Protein AF-A0A831UQR6-F1 (afdb_monomer_lite)

Foldseek 3Di:
DPPDDPDQQWDWDDAPNDIDTHGPQWDWPDDDNFWTWTDHPPHGDKIKGKDADPDDDDPVVVVVVVVVVDDPQKDKAWDDDDPVVCVVLVQWDKTKMWIDHDPDIKIWIFTAHPVRRMTMIMMD

pLDDT: mean 90.11, std 11.38, range [39.62, 97.44]

Structure (mmCIF, N/CA/C/O backbone):
data_AF-A0A831UQR6-F1
#
_entry.id   AF-A0A831UQR6-F1
#
loop_
_atom_site.group_PDB
_atom_site.id
_atom_site.type_symbol
_atom_site.label_atom_id
_atom_site.label_alt_id
_atom_site.label_comp_id
_atom_site.label_asym_id
_atom_site.label_entity_id
_atom_site.label_seq_id
_atom_site.pdbx_PDB_ins_code
_atom_site.Cartn_x
_atom_site.Cartn_y
_atom_site.Cartn_z
_atom_site.occupancy
_atom_site.B_iso_or_equiv
_atom_site.auth_seq_id
_atom_site.auth_comp_id
_atom_site.auth_asym_id
_atom_site.auth_atom_id
_atom_site.pdbx_PDB_model_num
ATOM 1 N N . MET A 1 1 ? 1.296 -8.985 -42.840 1.00 39.62 1 MET A N 1
ATOM 2 C CA . MET A 1 1 ? 0.695 -9.550 -41.614 1.00 39.62 1 MET A CA 1
ATOM 3 C C . MET A 1 1 ? 1.693 -9.335 -40.490 1.00 39.62 1 MET A C 1
ATOM 5 O O . MET A 1 1 ? 2.709 -10.014 -40.473 1.00 39.62 1 MET A O 1
ATOM 9 N N . ILE A 1 2 ? 1.489 -8.319 -39.650 1.00 45.31 2 ILE A N 1
ATOM 10 C CA . ILE A 1 2 ? 2.354 -8.072 -38.489 1.00 45.31 2 ILE A CA 1
ATOM 11 C C . ILE A 1 2 ? 1.877 -9.042 -37.410 1.00 45.31 2 ILE A C 1
ATOM 13 O O . ILE A 1 2 ? 0.731 -8.954 -36.973 1.00 45.31 2 ILE A O 1
ATOM 17 N N . GLN A 1 3 ? 2.713 -10.022 -37.071 1.00 43.69 3 GLN A N 1
ATOM 18 C CA . GLN A 1 3 ? 2.476 -10.914 -35.942 1.00 43.69 3 GLN A CA 1
ATOM 19 C C . GLN A 1 3 ? 2.369 -10.047 -34.685 1.00 43.69 3 GLN A C 1
ATOM 21 O O . GLN A 1 3 ? 3.316 -9.344 -34.338 1.00 43.69 3 GLN A O 1
ATOM 26 N N . GLY A 1 4 ? 1.199 -10.047 -34.045 1.00 45.72 4 GLY A N 1
ATOM 27 C CA . GLY A 1 4 ? 1.048 -9.447 -32.726 1.00 45.72 4 GLY A CA 1
ATOM 28 C C . GLY A 1 4 ? 1.991 -10.162 -31.767 1.00 45.72 4 GLY A C 1
ATOM 29 O O . GLY A 1 4 ? 1.928 -11.387 -31.654 1.00 45.72 4 GLY A O 1
ATOM 30 N N . SER A 1 5 ? 2.891 -9.415 -31.126 1.00 52.75 5 SER A N 1
ATOM 31 C CA . SER A 1 5 ? 3.729 -9.943 -30.050 1.00 52.75 5 SER A CA 1
ATOM 32 C C . SER A 1 5 ? 2.844 -10.678 -29.038 1.00 52.75 5 SER A C 1
ATOM 34 O O . SER A 1 5 ? 1.806 -10.127 -28.655 1.00 52.75 5 SER A O 1
ATOM 36 N N . PRO A 1 6 ? 3.203 -11.899 -28.597 1.00 56.03 6 PRO A N 1
ATOM 37 C CA . PRO A 1 6 ? 2.466 -12.556 -27.528 1.00 56.03 6 PRO A CA 1
ATOM 38 C C . PRO A 1 6 ? 2.467 -11.629 -26.312 1.00 56.03 6 PRO A C 1
ATOM 40 O O . PRO A 1 6 ? 3.498 -11.034 -25.986 1.00 56.03 6 PRO A O 1
ATOM 43 N N . ALA A 1 7 ? 1.302 -11.465 -25.679 1.00 57.94 7 ALA A N 1
ATOM 44 C CA . ALA A 1 7 ? 1.197 -10.700 -24.443 1.00 57.94 7 ALA A CA 1
ATOM 45 C C . ALA A 1 7 ? 2.289 -11.193 -23.474 1.00 57.94 7 ALA A C 1
ATOM 47 O O . ALA A 1 7 ? 2.461 -12.410 -23.346 1.00 57.94 7 ALA A O 1
ATOM 48 N N . PRO A 1 8 ? 3.068 -10.290 -22.851 1.00 58.81 8 PRO A N 1
ATOM 49 C CA . PRO A 1 8 ? 4.183 -10.693 -22.008 1.00 58.81 8 PRO A CA 1
ATOM 50 C C . PRO A 1 8 ? 3.677 -11.648 -20.923 1.00 58.81 8 PRO A C 1
ATOM 52 O O . PRO A 1 8 ? 2.655 -11.382 -20.286 1.00 58.81 8 PRO A O 1
ATOM 55 N N . TYR A 1 9 ? 4.372 -12.775 -20.755 1.00 68.69 9 TYR A N 1
ATOM 56 C CA . TYR A 1 9 ? 4.072 -13.779 -19.737 1.00 68.69 9 TYR A CA 1
ATOM 57 C C . TYR A 1 9 ? 3.979 -13.090 -18.370 1.00 68.69 9 TYR A C 1
ATOM 59 O O . TYR A 1 9 ? 4.955 -12.495 -17.921 1.00 68.69 9 TYR A O 1
ATOM 67 N N . ARG A 1 10 ? 2.800 -13.096 -17.740 1.00 79.50 10 ARG A N 1
ATOM 68 C CA . ARG A 1 10 ? 2.622 -12.536 -16.394 1.00 79.50 10 ARG A CA 1
ATOM 69 C C . ARG A 1 10 ? 3.254 -13.478 -15.376 1.00 79.50 10 ARG A C 1
ATOM 71 O O . ARG A 1 10 ? 3.176 -14.694 -15.539 1.00 79.50 10 ARG A O 1
ATOM 78 N N . GLN A 1 11 ? 3.881 -12.920 -14.346 1.00 88.56 11 GLN A N 1
ATOM 79 C CA . GLN A 1 11 ? 4.371 -13.708 -13.219 1.00 88.56 11 GLN A CA 1
ATOM 80 C C . GLN A 1 11 ? 3.308 -13.746 -12.118 1.00 88.56 11 GLN A C 1
ATOM 82 O O . GLN A 1 11 ? 2.776 -12.707 -11.729 1.00 88.56 11 GLN A O 1
ATOM 87 N N . ASP A 1 12 ? 3.021 -14.939 -11.611 1.00 92.31 12 ASP A N 1
ATOM 88 C CA . ASP A 1 12 ? 2.044 -15.148 -10.546 1.00 92.31 12 ASP A CA 1
ATOM 89 C C . ASP A 1 12 ? 2.759 -15.324 -9.209 1.00 92.31 12 ASP A C 1
ATOM 91 O O . ASP A 1 12 ? 3.670 -16.146 -9.079 1.00 92.31 12 ASP A O 1
ATOM 95 N N . ILE A 1 13 ? 2.338 -14.566 -8.197 1.00 91.12 13 ILE A N 1
ATOM 96 C CA . ILE A 1 13 ? 2.941 -14.602 -6.865 1.00 91.12 13 ILE A CA 1
ATOM 97 C C . ILE A 1 13 ? 1.864 -14.734 -5.802 1.00 91.12 13 ILE A C 1
ATOM 99 O O . ILE A 1 13 ? 0.981 -13.889 -5.672 1.00 91.12 13 ILE A O 1
ATOM 103 N N . GLY A 1 14 ? 1.986 -15.791 -4.999 1.00 91.56 14 GLY A N 1
ATOM 104 C CA . GLY A 1 14 ? 1.245 -15.967 -3.757 1.00 91.56 14 GLY A CA 1
ATOM 105 C C . GLY A 1 14 ? 2.100 -15.563 -2.559 1.00 91.56 14 GLY A C 1
ATOM 106 O O . GLY A 1 14 ? 3.155 -16.149 -2.328 1.00 91.56 14 GLY A O 1
ATOM 107 N N . TRP A 1 15 ? 1.650 -14.591 -1.768 1.00 91.25 15 TRP A N 1
ATOM 108 C CA . TRP A 1 15 ? 2.363 -14.141 -0.571 1.00 91.25 15 TRP A CA 1
ATOM 109 C C . TRP A 1 15 ? 1.384 -13.705 0.523 1.00 91.25 15 TRP A C 1
ATOM 111 O O . TRP A 1 15 ? 0.579 -12.799 0.332 1.00 91.25 15 TRP A O 1
ATOM 121 N N . ASN A 1 16 ? 1.430 -14.354 1.692 1.00 83.69 16 ASN A N 1
ATOM 122 C CA . ASN A 1 16 ? 0.629 -13.999 2.877 1.00 83.69 16 ASN A CA 1
ATOM 123 C C . ASN A 1 16 ? -0.886 -13.826 2.633 1.00 83.69 16 ASN A C 1
ATOM 125 O O . ASN A 1 16 ? -1.541 -12.953 3.217 1.00 83.69 16 ASN A O 1
ATOM 129 N N . GLY A 1 17 ? -1.462 -14.684 1.789 1.00 80.94 17 GLY A N 1
ATOM 130 C CA . GLY A 1 17 ? -2.883 -14.638 1.430 1.00 80.94 17 GLY A CA 1
ATOM 131 C C . GLY A 1 17 ? -3.232 -13.567 0.393 1.00 80.94 17 GLY A C 1
ATOM 132 O O . GLY A 1 17 ? -4.411 -13.303 0.187 1.00 80.94 17 GLY A O 1
ATOM 133 N N . LEU A 1 18 ? -2.231 -12.948 -0.236 1.00 85.81 18 LEU A N 1
ATOM 134 C CA . LEU A 1 18 ? -2.375 -12.177 -1.466 1.00 85.81 18 LEU A CA 1
ATOM 135 C C . LEU A 1 18 ? -1.947 -13.043 -2.646 1.00 85.81 18 LEU A C 1
ATOM 137 O O . LEU A 1 18 ? -0.978 -13.796 -2.542 1.00 85.81 18 LEU A O 1
ATOM 141 N N . PHE A 1 19 ? -2.662 -12.907 -3.756 1.00 90.94 19 PHE A N 1
ATOM 142 C CA . PHE A 1 19 ? -2.275 -13.457 -5.046 1.00 90.94 19 PHE A CA 1
ATOM 143 C C . PHE A 1 19 ? -2.202 -12.305 -6.045 1.00 90.94 19 PHE A C 1
ATOM 145 O O . PHE A 1 19 ? -3.172 -11.562 -6.190 1.00 90.94 19 PHE A O 1
ATOM 152 N N . LEU A 1 20 ? -1.048 -12.130 -6.681 1.00 89.81 20 LEU A N 1
ATOM 153 C CA . LEU A 1 20 ? -0.756 -11.015 -7.575 1.00 89.81 20 LEU A CA 1
ATOM 154 C C . LEU A 1 20 ? -0.270 -11.547 -8.921 1.00 89.81 20 LEU A C 1
ATOM 156 O O . LEU A 1 20 ? 0.561 -12.451 -8.957 1.00 89.81 20 LEU A O 1
ATOM 160 N N . GLN A 1 21 ? -0.755 -10.944 -10.005 1.00 92.00 21 GLN A N 1
ATOM 161 C CA . GLN A 1 21 ? -0.215 -11.141 -11.349 1.00 92.00 21 GLN A CA 1
ATOM 162 C C . GLN A 1 21 ? 0.592 -9.900 -11.719 1.00 92.00 21 GLN A C 1
ATOM 164 O O . GLN A 1 21 ? 0.018 -8.822 -11.884 1.00 92.00 21 GLN A O 1
ATOM 169 N N . LEU A 1 22 ? 1.908 -10.033 -11.830 1.00 92.62 22 LEU A N 1
ATOM 170 C CA . LEU A 1 22 ? 2.816 -8.908 -12.042 1.00 92.62 22 LEU A CA 1
ATOM 171 C C . LEU A 1 22 ? 3.428 -8.955 -13.453 1.00 92.62 22 LEU A C 1
ATOM 173 O O . LEU A 1 22 ? 3.508 -10.026 -14.068 1.00 92.62 22 LEU A O 1
ATOM 177 N N . PRO A 1 23 ? 3.885 -7.812 -13.991 1.00 93.12 23 PRO A N 1
ATOM 178 C CA . PRO A 1 23 ? 4.709 -7.793 -15.195 1.00 93.12 23 PRO A CA 1
ATOM 179 C C . PRO A 1 23 ? 5.980 -8.638 -15.014 1.00 93.12 23 PRO A C 1
ATOM 181 O O . PRO A 1 23 ? 6.571 -8.598 -13.937 1.00 93.12 23 PRO A O 1
ATOM 184 N N . PRO A 1 24 ? 6.459 -9.361 -16.042 1.00 89.75 24 PRO A N 1
ATOM 185 C CA . PRO A 1 24 ? 7.664 -10.191 -15.929 1.00 89.75 24 PRO A CA 1
ATOM 186 C C . PRO A 1 24 ? 8.953 -9.382 -15.746 1.00 89.75 24 PRO A C 1
ATOM 188 O O . PRO A 1 24 ? 9.965 -9.930 -15.324 1.00 89.75 24 PRO A O 1
ATOM 191 N N . SER A 1 25 ? 8.935 -8.090 -16.085 1.00 92.31 25 SER A N 1
ATOM 192 C CA . SER A 1 25 ? 10.061 -7.178 -15.871 1.00 92.31 25 SER A CA 1
ATOM 193 C C . SER A 1 25 ? 10.259 -6.809 -14.401 1.00 92.31 25 SER A C 1
ATOM 195 O O . SER A 1 25 ? 11.329 -6.320 -14.047 1.00 92.31 25 SER A O 1
ATOM 197 N N . TRP A 1 26 ? 9.250 -7.018 -13.550 1.00 94.69 26 TRP A N 1
ATOM 198 C CA . TRP A 1 26 ? 9.340 -6.702 -12.129 1.00 94.69 26 TRP A CA 1
ATOM 199 C C . TRP A 1 26 ? 10.111 -7.804 -11.412 1.00 94.69 26 TRP A C 1
ATOM 201 O O . TRP A 1 26 ? 9.814 -8.985 -11.569 1.00 94.69 26 TRP A O 1
ATOM 211 N N . GLN A 1 27 ? 11.094 -7.438 -10.606 1.00 94.31 27 GLN A N 1
ATOM 212 C CA . GLN A 1 27 ? 11.945 -8.384 -9.896 1.00 94.31 27 GLN A CA 1
ATOM 213 C C . GLN A 1 27 ? 11.756 -8.213 -8.392 1.00 94.31 27 GLN A C 1
ATOM 215 O O . GLN A 1 27 ? 11.700 -7.077 -7.918 1.00 94.31 27 GLN A O 1
ATOM 220 N N . PRO A 1 28 ? 11.644 -9.307 -7.619 1.00 94.31 28 PRO A N 1
ATOM 221 C CA . PRO A 1 28 ? 11.560 -9.204 -6.172 1.00 94.31 28 PRO A CA 1
ATOM 222 C C . PRO A 1 28 ? 12.892 -8.686 -5.626 1.00 94.31 28 PRO A C 1
ATOM 224 O O . PRO A 1 28 ? 13.925 -9.335 -5.781 1.00 94.31 28 PRO A O 1
ATOM 227 N N . ALA A 1 29 ? 12.855 -7.543 -4.951 1.00 96.19 29 ALA A N 1
ATOM 228 C CA . ALA A 1 29 ? 14.013 -6.966 -4.275 1.00 96.19 29 ALA A CA 1
ATOM 229 C C . ALA A 1 29 ? 13.984 -7.247 -2.761 1.00 96.19 29 ALA A C 1
ATOM 231 O O . ALA A 1 29 ? 15.035 -7.425 -2.148 1.00 96.19 29 ALA A O 1
ATOM 232 N N . VAL A 1 30 ? 12.793 -7.362 -2.149 1.00 96.12 30 VAL A N 1
ATOM 233 C CA . VAL A 1 30 ? 12.636 -7.780 -0.742 1.00 96.12 30 VAL A CA 1
ATOM 234 C C . VAL A 1 30 ? 11.462 -8.741 -0.582 1.00 96.12 30 VAL A C 1
ATOM 236 O O . VAL A 1 30 ? 10.359 -8.475 -1.055 1.00 96.12 30 VAL A O 1
ATOM 239 N N . ILE A 1 31 ? 11.685 -9.838 0.149 1.00 94.44 31 ILE A N 1
ATOM 240 C CA . ILE A 1 31 ? 10.639 -10.775 0.577 1.00 94.44 31 ILE A CA 1
ATOM 241 C C . ILE A 1 31 ? 10.839 -11.090 2.062 1.00 94.44 31 ILE A C 1
ATOM 243 O O . ILE A 1 31 ? 11.616 -11.965 2.438 1.00 94.44 31 ILE A O 1
ATOM 247 N N . TYR A 1 32 ? 10.112 -10.383 2.916 1.00 95.56 32 TYR A N 1
ATOM 248 C CA . TYR A 1 32 ? 10.075 -10.587 4.363 1.00 95.56 32 TYR A CA 1
ATOM 249 C C . TYR A 1 32 ? 8.680 -11.016 4.826 1.00 95.56 32 TYR A C 1
ATOM 251 O O . TYR A 1 32 ? 7.723 -10.939 4.058 1.00 95.56 32 TYR A O 1
ATOM 259 N N . PRO A 1 33 ? 8.513 -11.464 6.086 1.00 93.25 33 PRO A N 1
ATOM 260 C CA . PRO A 1 33 ? 7.214 -11.923 6.573 1.00 93.25 33 PRO A CA 1
ATOM 261 C C . PRO A 1 33 ? 6.100 -10.876 6.486 1.00 93.25 33 PRO A C 1
ATOM 263 O O . PRO A 1 33 ? 4.953 -11.253 6.298 1.00 93.25 33 PRO A O 1
ATOM 266 N N . ALA A 1 34 ? 6.419 -9.585 6.604 1.00 94.31 34 ALA A N 1
ATOM 267 C CA . ALA A 1 34 ? 5.447 -8.487 6.628 1.00 94.31 34 ALA A CA 1
ATOM 268 C C . ALA A 1 34 ? 5.675 -7.423 5.542 1.00 94.31 34 ALA A C 1
ATOM 270 O O . ALA A 1 34 ? 4.965 -6.419 5.508 1.00 94.31 34 ALA A O 1
ATOM 271 N N . TYR A 1 35 ? 6.661 -7.635 4.670 1.00 96.50 35 TYR A N 1
ATOM 272 C CA . TYR A 1 35 ? 7.077 -6.676 3.655 1.00 96.50 35 TYR A CA 1
ATOM 273 C C . TYR A 1 35 ? 7.506 -7.401 2.380 1.00 96.50 35 TYR A C 1
ATOM 275 O O . TYR A 1 35 ? 8.360 -8.283 2.424 1.00 96.50 35 TYR A O 1
ATOM 283 N N . LEU A 1 36 ? 6.894 -7.032 1.265 1.00 96.50 36 LEU A N 1
ATOM 284 C CA . LEU A 1 36 ? 7.180 -7.523 -0.070 1.00 96.50 36 LEU A CA 1
ATOM 285 C C . LEU A 1 36 ? 7.434 -6.312 -0.963 1.00 96.50 36 LEU A C 1
ATOM 287 O O . LEU A 1 36 ? 6.662 -5.355 -0.929 1.00 96.50 36 LEU A O 1
ATOM 291 N N . TYR A 1 37 ? 8.502 -6.349 -1.746 1.00 96.88 37 TYR A N 1
ATOM 292 C CA . TYR A 1 37 ? 8.899 -5.222 -2.577 1.00 96.88 37 TYR A CA 1
ATOM 293 C C . TYR A 1 37 ? 9.506 -5.698 -3.889 1.00 96.88 37 TYR A C 1
ATOM 295 O O . TYR A 1 37 ? 10.356 -6.596 -3.904 1.00 96.88 37 TYR A O 1
ATOM 303 N N . PHE A 1 38 ? 9.050 -5.084 -4.974 1.00 97.06 38 PHE A N 1
ATOM 304 C CA . PHE A 1 38 ? 9.513 -5.323 -6.329 1.00 97.06 38 PHE A CA 1
ATOM 305 C C . PHE A 1 38 ? 10.064 -4.048 -6.930 1.00 97.06 38 PHE A C 1
ATOM 307 O O . PHE A 1 38 ? 9.556 -2.950 -6.692 1.00 97.06 38 PHE A O 1
ATOM 314 N N . GLU A 1 39 ? 11.047 -4.243 -7.793 1.00 96.69 39 GLU A N 1
ATOM 315 C CA . GLU A 1 39 ? 11.640 -3.192 -8.595 1.00 96.69 39 GLU A CA 1
ATOM 316 C C . GLU A 1 39 ? 11.528 -3.511 -10.076 1.00 96.69 39 GLU A C 1
ATOM 318 O O . GLU A 1 39 ? 11.467 -4.669 -10.489 1.00 96.69 39 GLU A O 1
ATOM 323 N N . GLN A 1 40 ? 11.557 -2.461 -10.881 1.00 95.00 40 GLN A N 1
ATOM 324 C CA . GLN A 1 40 ? 11.787 -2.536 -12.310 1.00 95.00 40 GLN A CA 1
ATOM 325 C C . GLN A 1 40 ? 12.922 -1.569 -12.637 1.00 95.00 40 GLN A C 1
ATOM 327 O O . GLN A 1 40 ? 12.845 -0.393 -12.291 1.00 95.00 40 GLN A O 1
ATOM 332 N N . ASP A 1 41 ? 13.986 -2.065 -13.270 1.00 93.81 41 ASP A N 1
ATOM 333 C CA . ASP A 1 41 ? 15.142 -1.253 -13.678 1.00 93.81 41 ASP A CA 1
ATOM 334 C C . ASP A 1 41 ? 15.753 -0.424 -12.521 1.00 93.81 41 ASP A C 1
ATOM 336 O O . ASP A 1 41 ? 16.181 0.717 -12.694 1.00 93.81 41 ASP A O 1
ATOM 340 N N . GLY A 1 42 ? 15.770 -0.999 -11.311 1.00 90.12 42 GLY A N 1
ATOM 341 C CA . GLY A 1 42 ? 16.280 -0.352 -10.095 1.00 90.12 42 GLY A CA 1
ATOM 342 C C . GLY A 1 42 ? 15.396 0.779 -9.559 1.00 90.12 42 GLY A C 1
ATOM 343 O O . GLY A 1 42 ? 15.880 1.634 -8.818 1.00 90.12 42 GLY A O 1
ATOM 344 N N . GLN A 1 43 ? 14.126 0.840 -9.968 1.00 91.00 43 GLN A N 1
ATOM 345 C CA . GLN A 1 43 ? 13.118 1.759 -9.439 1.00 91.00 43 GLN A CA 1
ATOM 346 C C . GLN A 1 43 ? 11.985 0.985 -8.746 1.00 91.00 43 GLN A C 1
ATOM 348 O O . GLN A 1 43 ? 11.661 -0.118 -9.192 1.00 91.00 43 GLN A O 1
ATOM 353 N N . PRO A 1 44 ? 11.348 1.557 -7.704 1.00 91.88 44 PRO A N 1
ATOM 354 C CA . PRO A 1 44 ? 10.176 0.964 -7.065 1.00 91.88 44 PRO A CA 1
ATOM 355 C C . PRO A 1 44 ? 9.080 0.644 -8.083 1.00 91.88 44 PRO A C 1
ATOM 357 O O . PRO A 1 44 ? 8.701 1.510 -8.870 1.00 91.88 44 PRO A O 1
ATOM 360 N N . ALA A 1 45 ? 8.572 -0.586 -8.047 1.00 95.12 45 ALA A N 1
ATOM 361 C CA . ALA A 1 45 ? 7.497 -1.041 -8.925 1.00 95.12 45 ALA A CA 1
ATOM 362 C C . ALA A 1 45 ? 6.270 -1.526 -8.142 1.00 95.12 45 ALA A C 1
ATOM 364 O O . ALA A 1 45 ? 5.137 -1.285 -8.543 1.00 95.12 45 ALA A O 1
ATOM 365 N N . LEU A 1 46 ? 6.487 -2.183 -7.001 1.00 96.00 46 LEU A N 1
ATOM 366 C CA . LEU A 1 46 ? 5.423 -2.544 -6.069 1.00 96.00 46 LEU A CA 1
ATOM 367 C C . LEU A 1 46 ? 5.971 -2.594 -4.656 1.00 96.00 46 LEU A C 1
ATOM 369 O O . LEU A 1 46 ? 6.984 -3.238 -4.396 1.00 96.00 46 LEU A O 1
ATOM 373 N N . GLU A 1 47 ? 5.236 -2.011 -3.726 1.00 96.19 47 GLU A N 1
ATOM 374 C CA . GLU A 1 47 ? 5.461 -2.165 -2.300 1.00 96.19 47 GLU A CA 1
ATOM 375 C C . GLU A 1 47 ? 4.200 -2.722 -1.634 1.00 96.19 47 GLU A C 1
ATOM 377 O O . GLU A 1 47 ? 3.103 -2.193 -1.803 1.00 96.19 47 GLU A O 1
ATOM 382 N N . VAL A 1 48 ? 4.355 -3.787 -0.844 1.00 96.56 48 VAL A N 1
ATOM 383 C CA . VAL A 1 48 ? 3.291 -4.349 -0.012 1.00 96.56 48 VAL A CA 1
ATOM 384 C C . VAL A 1 48 ? 3.787 -4.523 1.415 1.00 96.56 48 VAL A C 1
ATOM 386 O O . VAL A 1 48 ? 4.717 -5.281 1.685 1.00 96.56 48 VAL A O 1
ATOM 389 N N . LYS A 1 49 ? 3.126 -3.865 2.363 1.00 95.56 49 LYS A N 1
ATOM 390 C CA . LYS A 1 49 ? 3.382 -3.989 3.803 1.00 95.56 49 LYS A CA 1
ATOM 391 C C . LYS A 1 49 ? 2.111 -4.435 4.498 1.00 95.56 49 LYS A C 1
ATOM 393 O O . LYS A 1 49 ? 1.030 -3.954 4.170 1.00 95.56 49 LYS A O 1
ATOM 398 N N . TRP A 1 50 ? 2.205 -5.308 5.496 1.00 94.62 50 TRP A N 1
ATOM 399 C CA . TRP A 1 50 ? 1.050 -5.615 6.339 1.00 94.62 50 TRP A CA 1
ATOM 400 C C . TRP A 1 50 ? 1.398 -5.652 7.818 1.00 94.62 50 TRP A C 1
ATOM 402 O O . TRP A 1 50 ? 2.514 -5.961 8.215 1.00 94.62 50 TRP A O 1
ATOM 412 N N . GLN A 1 51 ? 0.404 -5.355 8.648 1.00 93.88 51 GLN A N 1
ATOM 413 C CA . GLN A 1 51 ? 0.505 -5.489 10.098 1.00 93.88 51 GLN A CA 1
ATOM 414 C C . GLN A 1 51 ? -0.849 -5.854 10.703 1.00 93.88 51 GLN A C 1
ATOM 416 O O . GLN A 1 51 ? -1.905 -5.596 10.114 1.00 93.88 51 GLN A O 1
ATOM 421 N N . LYS A 1 52 ? -0.828 -6.452 11.895 1.00 93.69 52 LYS A N 1
ATOM 422 C CA . LYS A 1 52 ? -2.039 -6.613 12.703 1.00 93.69 52 LYS A CA 1
ATOM 423 C C . LYS A 1 52 ? -2.367 -5.292 13.390 1.00 93.69 52 LYS A C 1
ATOM 425 O O . LYS A 1 52 ? -1.487 -4.617 13.913 1.00 93.69 52 LYS A O 1
ATOM 430 N N . ILE A 1 53 ? -3.642 -4.942 13.404 1.00 93.44 53 ILE A N 1
ATOM 431 C CA . ILE A 1 53 ? -4.159 -3.826 14.181 1.00 93.44 53 ILE A CA 1
ATOM 432 C C . ILE A 1 53 ? -4.543 -4.355 15.567 1.00 93.44 53 ILE A C 1
ATOM 434 O O . ILE A 1 53 ? -5.167 -5.402 15.691 1.00 93.44 53 ILE A O 1
ATOM 438 N N . HIS A 1 54 ? -4.171 -3.633 16.623 1.00 89.19 54 HIS A N 1
ATOM 439 C CA . HIS A 1 54 ? -4.530 -3.981 18.007 1.00 89.19 54 HIS A CA 1
ATOM 440 C C . HIS A 1 54 ? -5.644 -3.092 18.587 1.00 89.19 54 HIS A C 1
ATOM 442 O O . HIS A 1 54 ? -6.110 -3.330 19.695 1.00 89.19 54 HIS A O 1
ATOM 448 N N . GLY A 1 55 ? -6.094 -2.079 17.840 1.00 88.69 55 GLY A N 1
ATOM 449 C CA . GLY A 1 55 ? -7.138 -1.139 18.253 1.00 88.69 55 GLY A CA 1
ATOM 450 C C . GLY A 1 55 ? -8.158 -0.875 17.148 1.00 88.69 55 GLY A C 1
ATOM 451 O O . GLY A 1 55 ? -8.380 -1.702 16.270 1.00 88.69 55 GLY A O 1
ATOM 452 N N . ARG A 1 56 ? -8.788 0.302 17.171 1.00 91.19 56 ARG A N 1
ATOM 453 C CA . ARG A 1 56 ? -9.720 0.698 16.110 1.00 91.19 56 ARG A CA 1
ATOM 454 C C . ARG A 1 56 ? -8.951 1.100 14.850 1.00 91.19 56 ARG A C 1
ATOM 456 O O . ARG A 1 56 ? -8.128 2.014 14.896 1.00 91.19 56 ARG A O 1
ATOM 463 N N . PHE A 1 57 ? -9.261 0.450 13.732 1.00 94.50 57 PHE A N 1
ATOM 464 C CA . PHE A 1 57 ? -8.744 0.825 12.419 1.00 94.50 57 PHE A CA 1
ATOM 465 C C . PHE A 1 57 ? -9.182 2.248 12.023 1.00 94.50 57 PHE A C 1
ATOM 467 O O . PHE A 1 57 ? -10.312 2.667 12.284 1.00 94.50 57 PHE A O 1
ATOM 474 N N . SER A 1 58 ? -8.272 2.991 11.389 1.00 95.25 58 SER A N 1
ATOM 475 C CA . SER A 1 58 ? -8.537 4.303 10.797 1.00 95.25 58 SER A CA 1
ATOM 476 C C . SER A 1 58 ? -7.599 4.524 9.613 1.00 95.25 58 SER A C 1
ATOM 478 O O . SER A 1 58 ? -6.400 4.727 9.807 1.00 95.25 58 SER A O 1
ATOM 480 N N . ALA A 1 59 ? -8.153 4.514 8.399 1.00 95.19 59 ALA A N 1
ATOM 481 C CA . ALA A 1 59 ? -7.397 4.795 7.180 1.00 95.19 59 ALA A CA 1
ATOM 482 C C . ALA A 1 59 ? -6.739 6.183 7.233 1.00 95.19 59 ALA A C 1
ATOM 484 O O . ALA A 1 59 ? -5.549 6.302 6.974 1.00 95.19 59 ALA A O 1
ATOM 485 N N . ALA A 1 60 ? -7.471 7.204 7.694 1.00 95.38 60 ALA A N 1
ATOM 486 C CA . ALA A 1 60 ? -6.958 8.569 7.828 1.00 95.38 60 ALA A CA 1
ATOM 487 C C . ALA A 1 60 ? -5.698 8.662 8.708 1.00 95.38 60 ALA A C 1
ATOM 489 O O . ALA A 1 60 ? -4.768 9.386 8.370 1.00 95.38 60 ALA A O 1
ATOM 490 N N . LYS A 1 61 ? -5.621 7.904 9.814 1.00 94.88 61 LYS A N 1
ATOM 491 C CA . LYS A 1 61 ? -4.410 7.876 10.656 1.00 94.88 61 LYS A CA 1
ATOM 492 C C . LYS A 1 61 ? -3.216 7.258 9.934 1.00 94.88 61 LYS A C 1
ATOM 494 O O . LYS A 1 61 ? -2.100 7.734 10.108 1.00 94.88 61 LYS A O 1
ATOM 499 N N . ILE A 1 62 ? -3.452 6.202 9.159 1.00 94.50 62 ILE A N 1
ATOM 500 C CA . ILE A 1 62 ? -2.404 5.522 8.391 1.00 94.50 62 ILE A CA 1
ATOM 501 C C . ILE A 1 62 ? -1.907 6.431 7.271 1.00 94.50 62 ILE A C 1
ATOM 503 O O . ILE A 1 62 ? -0.703 6.608 7.143 1.00 94.50 62 ILE A O 1
ATOM 507 N N . LEU A 1 63 ? -2.816 7.058 6.523 1.00 95.50 63 LEU A N 1
ATOM 508 C CA . LEU A 1 63 ? -2.472 8.004 5.462 1.00 95.50 63 LEU A CA 1
ATOM 509 C C . LEU A 1 63 ? -1.731 9.232 6.009 1.00 95.50 63 LEU A C 1
ATOM 511 O O . LEU A 1 63 ? -0.723 9.632 5.448 1.00 95.50 63 LEU A O 1
ATOM 515 N N . ALA A 1 64 ? -2.138 9.769 7.162 1.00 95.00 64 ALA A N 1
ATOM 516 C CA . ALA A 1 64 ? -1.406 10.856 7.816 1.00 95.00 64 ALA A CA 1
ATOM 517 C C . ALA A 1 64 ? -0.010 10.432 8.319 1.00 95.00 64 ALA A C 1
ATOM 519 O O . ALA A 1 64 ? 0.877 11.267 8.480 1.00 95.00 64 ALA A O 1
ATOM 520 N N . GLN A 1 65 ? 0.199 9.148 8.631 1.00 93.50 65 GLN A N 1
ATOM 521 C CA . GLN A 1 65 ? 1.522 8.624 8.977 1.00 93.50 65 GLN A CA 1
ATOM 522 C C . GLN A 1 65 ? 2.378 8.393 7.727 1.00 93.50 65 GLN A C 1
ATOM 524 O O . GLN A 1 65 ? 3.571 8.685 7.766 1.00 93.50 65 GLN A O 1
ATOM 529 N N . LEU A 1 66 ? 1.773 7.899 6.642 1.00 92.69 66 LEU A N 1
ATOM 530 C CA . LEU A 1 66 ? 2.422 7.746 5.344 1.00 92.69 66 LEU A CA 1
ATOM 531 C C . LEU A 1 66 ? 2.926 9.099 4.849 1.00 92.69 66 LEU A C 1
ATOM 533 O O . LEU A 1 66 ? 4.118 9.224 4.599 1.00 92.69 66 LEU A O 1
ATOM 537 N N . GLU A 1 67 ? 2.062 10.114 4.838 1.00 93.19 67 GLU A N 1
ATOM 538 C CA . GLU A 1 67 ? 2.376 11.488 4.430 1.00 93.19 67 GLU A CA 1
ATOM 539 C C . GLU A 1 67 ? 3.610 12.051 5.152 1.00 93.19 67 GLU A C 1
ATOM 541 O O . GLU A 1 67 ? 4.504 12.613 4.529 1.00 93.19 67 GLU A O 1
ATOM 546 N N . LYS A 1 68 ? 3.737 11.803 6.462 1.00 93.94 68 LYS A N 1
ATOM 547 C CA . LYS A 1 68 ? 4.907 12.221 7.259 1.00 93.94 68 LYS A CA 1
ATOM 548 C C . LYS A 1 68 ? 6.211 11.513 6.890 1.00 93.94 68 LYS A C 1
ATOM 550 O O . LYS A 1 68 ? 7.277 11.991 7.265 1.00 93.94 68 LYS A O 1
ATOM 555 N N . SER A 1 69 ? 6.127 10.350 6.252 1.00 91.19 69 SER A N 1
ATOM 556 C CA . SER A 1 69 ? 7.286 9.570 5.806 1.00 91.19 69 SER A CA 1
ATOM 557 C C . SER A 1 69 ? 7.665 9.829 4.350 1.00 91.19 69 SER A C 1
ATOM 559 O O . SER A 1 69 ? 8.687 9.316 3.895 1.00 91.19 69 SER A O 1
ATOM 561 N N . LEU A 1 70 ? 6.858 10.608 3.624 1.00 90.75 70 LEU A N 1
ATOM 562 C CA . LEU A 1 70 ? 7.125 10.930 2.232 1.00 90.75 70 LEU A CA 1
ATOM 563 C C . LEU A 1 70 ? 8.331 11.864 2.106 1.00 90.75 70 LEU A C 1
ATOM 565 O O . LEU A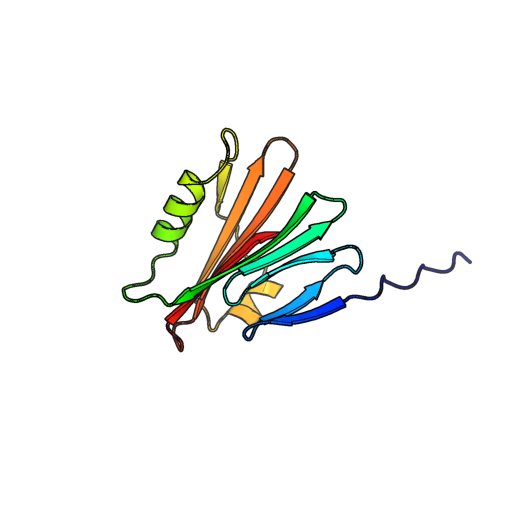 1 70 ? 8.622 12.681 2.983 1.00 90.75 70 LEU A O 1
ATOM 569 N N . ALA A 1 71 ? 9.038 11.740 0.984 1.00 89.75 71 ALA A N 1
ATOM 570 C CA . ALA A 1 71 ? 10.099 12.673 0.643 1.00 89.75 71 ALA A CA 1
ATOM 571 C C . ALA A 1 71 ? 9.522 14.087 0.408 1.00 89.75 71 ALA A C 1
ATOM 573 O O . ALA A 1 71 ? 8.368 14.220 -0.009 1.00 89.75 71 ALA A O 1
ATOM 574 N N . PRO A 1 72 ? 10.310 15.156 0.632 1.00 89.94 72 PRO A N 1
ATOM 575 C CA . PRO A 1 72 ? 9.887 16.513 0.302 1.00 89.94 72 PRO A CA 1
ATOM 576 C C . PRO A 1 72 ? 9.416 16.634 -1.154 1.00 89.94 72 PRO A C 1
ATOM 578 O O . PRO A 1 72 ? 10.069 16.119 -2.062 1.00 89.94 72 PRO A O 1
ATOM 581 N N . GLY A 1 73 ? 8.298 17.331 -1.367 1.00 90.19 73 GLY A N 1
ATOM 582 C CA . GLY A 1 73 ? 7.714 17.542 -2.697 1.00 90.19 73 GLY A CA 1
ATOM 583 C C . GLY A 1 73 ? 6.874 16.377 -3.229 1.00 90.19 73 GLY A C 1
ATOM 584 O O . GLY A 1 73 ? 6.417 16.451 -4.364 1.00 90.19 73 GLY A O 1
ATOM 585 N N . VAL A 1 74 ? 6.667 15.317 -2.440 1.00 92.69 74 VAL A N 1
ATOM 586 C CA . VAL A 1 74 ? 5.666 14.290 -2.747 1.00 92.69 74 VAL A CA 1
ATOM 587 C C . VAL A 1 74 ? 4.335 14.701 -2.126 1.00 92.69 74 VAL A C 1
ATOM 589 O O . VAL A 1 74 ? 4.246 14.890 -0.912 1.00 92.69 74 VAL A O 1
ATOM 592 N N . GLU A 1 75 ? 3.301 14.805 -2.950 1.00 94.00 75 GLU A N 1
ATOM 593 C CA . GLU A 1 75 ? 1.945 15.133 -2.513 1.00 94.00 75 GLU A CA 1
ATOM 594 C C . GLU A 1 75 ? 1.084 13.873 -2.462 1.00 94.00 75 GLU A C 1
ATOM 596 O O . GLU A 1 75 ? 1.190 13.003 -3.327 1.00 94.00 75 GLU A O 1
ATOM 601 N N . GLN A 1 76 ? 0.239 13.767 -1.435 1.00 95.50 76 GLN A N 1
ATOM 602 C CA . GLN A 1 76 ? -0.700 12.663 -1.261 1.00 95.50 76 GLN A CA 1
ATOM 603 C C . GLN A 1 76 ? -2.126 13.162 -1.453 1.00 95.50 76 GLN A C 1
ATOM 605 O O . GLN A 1 76 ? -2.566 14.085 -0.770 1.00 95.50 76 GLN A O 1
ATOM 610 N N . GLU A 1 77 ? -2.883 12.476 -2.300 1.00 95.31 77 GLU A N 1
ATOM 611 C CA . GLU A 1 77 ? -4.284 12.793 -2.555 1.00 95.31 77 GLU A CA 1
ATOM 612 C C . GLU A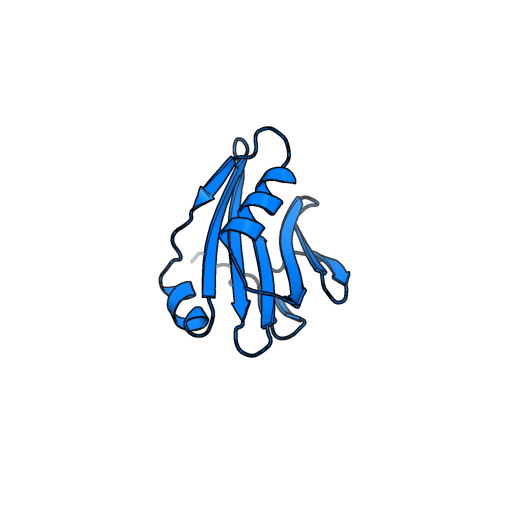 1 77 ? -5.158 11.545 -2.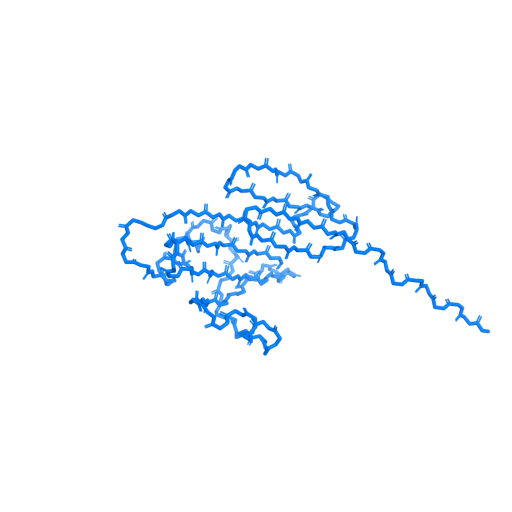476 1.00 95.31 77 GLU A C 1
ATOM 614 O O . GLU A 1 77 ? -4.688 10.413 -2.597 1.00 95.31 77 GLU A O 1
ATOM 619 N N . HIS A 1 78 ? -6.458 11.749 -2.267 1.00 95.56 78 HIS A N 1
ATOM 620 C CA . HIS A 1 78 ? -7.437 10.672 -2.373 1.00 95.56 78 HIS A CA 1
ATOM 621 C C . HIS A 1 78 ? -7.547 10.203 -3.825 1.00 95.56 78 HIS A C 1
ATOM 623 O O . HIS A 1 78 ? -7.554 11.016 -4.747 1.00 95.56 78 HIS A O 1
ATOM 629 N N . TRP A 1 79 ? -7.681 8.892 -4.014 1.00 95.75 79 TRP A N 1
ATOM 630 C CA . TRP A 1 79 ? -7.921 8.292 -5.320 1.00 95.75 79 TRP A CA 1
ATOM 631 C C . TRP A 1 79 ? -9.159 7.403 -5.263 1.00 95.75 79 TRP A C 1
ATOM 633 O O . TRP A 1 79 ? -9.250 6.480 -4.446 1.00 95.75 79 TRP A O 1
ATOM 643 N N . ASP A 1 80 ? -10.123 7.682 -6.137 1.00 94.62 80 ASP A N 1
ATOM 644 C CA . ASP A 1 80 ? -11.330 6.877 -6.237 1.00 94.62 80 ASP A CA 1
ATOM 645 C C . ASP A 1 80 ? -11.032 5.536 -6.896 1.00 94.62 80 ASP A C 1
ATOM 647 O O . ASP A 1 80 ? -10.536 5.462 -8.020 1.00 94.62 80 ASP A O 1
ATOM 651 N N . LEU A 1 81 ? -11.391 4.458 -6.197 1.00 93.12 81 LEU A N 1
ATOM 652 C CA . LEU A 1 81 ? -11.158 3.117 -6.706 1.00 93.12 81 LEU A CA 1
ATOM 653 C C . LEU A 1 81 ? -11.976 2.881 -7.988 1.00 93.12 81 LEU A C 1
ATOM 655 O O . LEU A 1 81 ? -13.197 3.113 -7.989 1.00 93.12 81 LEU A O 1
ATOM 659 N N . PRO A 1 82 ? -11.350 2.348 -9.046 1.00 92.00 82 PRO A N 1
ATOM 660 C CA . PRO A 1 82 ? -12.066 1.868 -10.213 1.00 92.00 82 PRO A CA 1
ATOM 661 C C . PRO A 1 82 ? -12.933 0.648 -9.850 1.00 92.00 82 PRO A C 1
ATOM 663 O O . PRO A 1 82 ? -12.723 -0.033 -8.841 1.00 92.00 82 PRO A O 1
ATOM 666 N N . GLU A 1 83 ? -13.981 0.413 -10.640 1.00 89.56 83 GLU A N 1
ATOM 667 C CA . GLU A 1 83 ? -15.025 -0.577 -10.324 1.00 89.56 83 GLU A CA 1
ATOM 668 C C . GLU A 1 83 ? -14.501 -2.021 -10.294 1.00 89.56 83 GLU A C 1
ATOM 670 O O . GLU A 1 83 ? 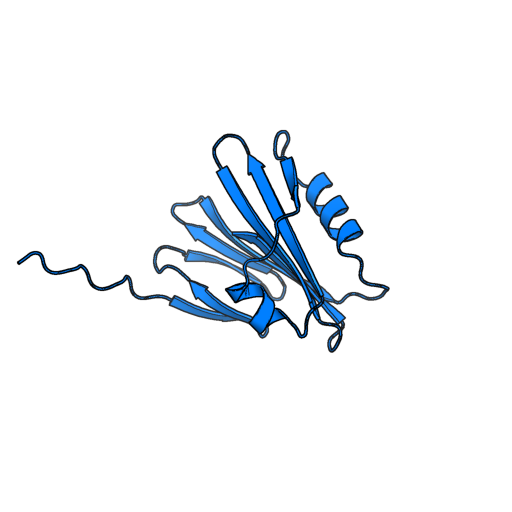-14.927 -2.837 -9.474 1.00 89.56 83 GLU A O 1
ATOM 675 N N . ASP A 1 84 ? -13.518 -2.310 -11.142 1.00 89.75 84 ASP A N 1
ATOM 676 C CA . ASP A 1 84 ? -12.805 -3.584 -11.205 1.00 89.75 84 ASP A CA 1
ATOM 677 C C . ASP A 1 84 ? -12.034 -3.910 -9.917 1.00 89.75 84 ASP A C 1
ATOM 679 O O . ASP A 1 84 ? -11.845 -5.085 -9.608 1.00 89.75 84 ASP A O 1
ATOM 683 N N . LEU A 1 85 ? -11.656 -2.900 -9.126 1.00 90.31 85 LEU A N 1
ATOM 684 C CA . LEU A 1 85 ? -11.091 -3.074 -7.787 1.00 90.31 85 LEU A CA 1
ATOM 685 C C . LEU A 1 85 ? -12.159 -3.075 -6.688 1.00 90.31 85 LEU A C 1
ATOM 687 O O . LEU A 1 85 ? -12.009 -3.792 -5.699 1.00 90.31 85 LEU A O 1
ATOM 691 N N . LYS A 1 86 ? -13.251 -2.317 -6.840 1.00 92.12 86 LYS A N 1
ATOM 692 C CA . LYS A 1 86 ? -14.319 -2.237 -5.825 1.00 92.12 86 LYS A CA 1
ATOM 693 C C . LYS A 1 86 ? -14.991 -3.583 -5.573 1.00 92.12 86 LYS A C 1
ATOM 695 O O . LYS A 1 86 ? -15.109 -3.993 -4.420 1.00 92.12 86 LYS A O 1
ATOM 700 N N . SER A 1 87 ? -15.408 -4.274 -6.634 1.00 91.25 87 SER A N 1
ATOM 701 C CA . SER A 1 87 ? -16.126 -5.550 -6.525 1.00 91.25 87 SER A CA 1
ATOM 702 C C . SER A 1 87 ? -15.337 -6.640 -5.773 1.00 91.25 87 SER A C 1
ATOM 704 O O . SER A 1 87 ? -15.846 -7.143 -4.765 1.00 91.25 87 SER A O 1
ATOM 706 N N . PRO A 1 88 ? -14.087 -6.984 -6.154 1.00 90.56 88 PRO A N 1
ATOM 707 C CA . PRO A 1 88 ? -13.317 -8.007 -5.442 1.00 90.56 88 PRO A CA 1
ATOM 708 C C . PRO A 1 88 ? -12.928 -7.587 -4.020 1.00 90.56 88 PRO A C 1
ATOM 710 O O . PRO A 1 88 ? -12.672 -8.444 -3.174 1.00 90.56 88 PRO A O 1
ATOM 713 N N . LEU A 1 89 ? -12.901 -6.281 -3.731 1.00 92.56 89 LEU A N 1
ATOM 714 C CA . LEU A 1 89 ? -12.529 -5.753 -2.423 1.00 92.56 89 LEU A CA 1
ATOM 715 C C . LEU A 1 89 ? -13.724 -5.432 -1.511 1.00 92.56 89 LEU A C 1
ATOM 717 O O . LEU A 1 89 ? -13.516 -4.948 -0.401 1.00 92.56 89 LEU A O 1
ATOM 721 N N . ALA A 1 90 ? -14.958 -5.753 -1.910 1.00 94.06 90 ALA A N 1
ATOM 722 C CA . ALA A 1 90 ? -16.173 -5.381 -1.176 1.00 94.06 90 ALA A CA 1
ATOM 723 C C . ALA A 1 90 ? -16.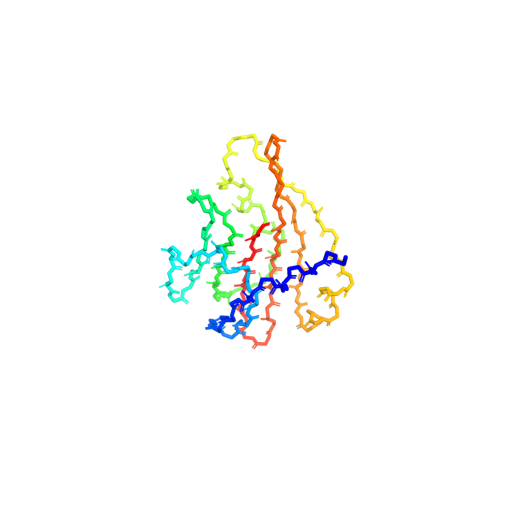252 -5.929 0.267 1.00 94.06 90 ALA A C 1
ATOM 725 O O . ALA A 1 90 ? -16.953 -5.371 1.107 1.00 94.06 90 ALA A O 1
ATOM 726 N N . SER A 1 91 ? -15.524 -7.009 0.577 1.00 94.88 91 SER A N 1
ATOM 727 C CA . SER A 1 91 ? -15.436 -7.574 1.939 1.00 94.88 91 SER A CA 1
ATOM 728 C C . SER A 1 91 ? -14.425 -6.858 2.849 1.00 94.88 91 SER A C 1
ATOM 730 O O . SER A 1 91 ? -14.277 -7.218 4.020 1.00 94.88 91 SER A O 1
ATOM 732 N N . TYR A 1 92 ? -13.711 -5.862 2.326 1.00 94.88 92 TYR A N 1
ATOM 733 C CA . TYR A 1 92 ? -12.667 -5.117 3.021 1.00 94.88 92 TYR A CA 1
ATOM 734 C C . TYR A 1 92 ? -13.064 -3.650 3.175 1.00 94.88 92 TYR A C 1
ATOM 736 O O . TYR A 1 92 ? -13.821 -3.095 2.384 1.00 94.88 92 TYR A O 1
ATOM 744 N N . THR A 1 93 ? -12.511 -2.984 4.188 1.00 95.88 93 THR A N 1
ATOM 745 C CA . THR A 1 93 ? -12.520 -1.517 4.208 1.00 95.88 93 THR A CA 1
ATOM 746 C C . THR A 1 93 ? -11.313 -1.036 3.422 1.00 95.88 93 THR A C 1
ATOM 748 O O . THR A 1 93 ? -10.184 -1.295 3.838 1.00 95.88 93 THR A O 1
ATOM 751 N N . VAL A 1 94 ? -11.541 -0.363 2.295 1.00 96.69 94 VAL A N 1
ATOM 752 C CA . VAL A 1 94 ? -10.462 0.079 1.406 1.00 96.69 94 VAL A CA 1
ATOM 753 C C . VAL A 1 94 ? -10.505 1.583 1.201 1.00 96.69 94 VAL A C 1
ATOM 755 O O . VAL A 1 94 ? -11.569 2.171 1.022 1.00 96.69 94 VAL A O 1
ATOM 758 N N . THR A 1 95 ? -9.334 2.207 1.234 1.00 97.44 95 THR A N 1
ATOM 759 C CA . THR A 1 95 ? -9.142 3.612 0.872 1.00 97.44 95 THR A CA 1
ATOM 760 C C . THR A 1 95 ? -8.034 3.695 -0.163 1.00 97.44 95 THR A C 1
ATOM 762 O O . THR A 1 95 ? -6.948 3.161 0.067 1.00 97.44 95 THR A O 1
ATOM 765 N N . GLY A 1 96 ? -8.332 4.329 -1.294 1.00 97.44 96 GLY A N 1
ATOM 766 C CA . GLY A 1 96 ? -7.369 4.596 -2.351 1.00 97.44 96 GLY A CA 1
ATOM 767 C C . GLY A 1 96 ? -6.701 5.941 -2.137 1.00 97.44 96 GLY A C 1
ATOM 768 O O . GLY A 1 96 ? -7.320 6.889 -1.654 1.00 97.44 96 GLY A O 1
ATOM 769 N N . PHE A 1 97 ? -5.428 6.014 -2.484 1.00 97.19 97 PHE A N 1
ATOM 770 C CA . PHE A 1 97 ? -4.672 7.252 -2.516 1.00 97.19 97 PHE A CA 1
ATOM 771 C C . PHE A 1 97 ? -3.777 7.266 -3.750 1.00 97.19 97 PHE A C 1
ATOM 773 O O . PHE A 1 97 ? -3.482 6.221 -4.332 1.00 97.19 97 PHE A O 1
ATOM 780 N N . GLN A 1 98 ? -3.339 8.453 -4.133 1.00 96.56 98 GLN A N 1
ATOM 781 C CA . GLN A 1 98 ? -2.298 8.648 -5.125 1.00 96.56 98 GLN A CA 1
ATOM 782 C C . GLN A 1 98 ? -1.176 9.483 -4.525 1.00 96.56 98 GLN A C 1
ATOM 784 O O . GLN A 1 98 ? -1.430 10.377 -3.716 1.00 96.56 98 GLN A O 1
ATOM 789 N N . LEU A 1 99 ? 0.056 9.175 -4.916 1.00 95.06 99 LEU A N 1
ATOM 790 C CA . LEU A 1 99 ? 1.220 10.000 -4.630 1.00 95.06 99 LEU A CA 1
ATOM 791 C C . LEU A 1 99 ? 1.717 10.617 -5.926 1.00 95.06 99 LEU A C 1
ATOM 793 O O . LEU A 1 99 ? 1.892 9.904 -6.919 1.00 95.06 99 LEU A O 1
ATOM 797 N N . GLN A 1 100 ? 1.968 11.920 -5.899 1.00 93.69 100 GLN A N 1
ATOM 798 C CA . GLN A 1 100 ? 2.496 12.669 -7.030 1.00 93.69 100 GLN A CA 1
ATOM 799 C C . GLN A 1 100 ? 3.862 13.248 -6.674 1.00 93.69 100 GLN A C 1
ATOM 801 O O . GLN A 1 100 ? 4.024 13.868 -5.625 1.00 93.69 100 GLN A O 1
ATOM 806 N N . GLN A 1 101 ? 4.847 13.044 -7.546 1.00 90.19 101 GLN A N 1
ATOM 807 C CA . GLN A 1 101 ? 6.171 13.645 -7.430 1.00 90.19 101 GLN A CA 1
ATOM 808 C C . GLN A 1 101 ? 6.692 14.008 -8.817 1.00 90.19 101 GLN A C 1
ATOM 810 O O . GLN A 1 101 ? 7.076 13.125 -9.584 1.00 90.19 101 GLN A O 1
ATOM 815 N N . GLU A 1 102 ? 6.740 15.304 -9.125 1.00 85.88 102 GLU A N 1
ATOM 816 C CA . GLU A 1 102 ? 7.143 15.830 -10.436 1.00 85.88 102 GLU A CA 1
ATOM 817 C C . GLU A 1 102 ? 6.409 15.129 -11.599 1.00 85.88 102 GLU A C 1
ATOM 819 O O . GLU A 1 102 ? 5.259 15.445 -11.877 1.00 85.88 102 GLU A O 1
ATOM 824 N N . ASN A 1 103 ? 7.056 14.157 -12.255 1.00 83.38 103 ASN A N 1
ATOM 825 C CA . ASN A 1 103 ? 6.525 13.393 -13.392 1.00 83.38 103 ASN A CA 1
ATOM 826 C C . ASN A 1 103 ? 6.178 11.933 -13.043 1.00 83.38 103 ASN A C 1
ATOM 828 O O . ASN A 1 103 ? 6.015 11.101 -13.938 1.00 83.38 103 ASN A O 1
ATOM 832 N N . ARG A 1 104 ? 6.136 11.584 -11.756 1.00 83.56 104 ARG A N 1
ATOM 833 C CA . ARG A 1 104 ? 5.813 10.240 -11.273 1.00 83.56 104 ARG A CA 1
ATOM 834 C C . ARG A 1 104 ? 4.500 10.272 -10.510 1.00 83.56 104 ARG A C 1
ATOM 836 O O . ARG A 1 104 ? 4.328 11.064 -9.587 1.00 83.56 104 ARG A O 1
ATOM 843 N N . HIS A 1 105 ? 3.615 9.356 -10.877 1.00 90.44 105 HIS A N 1
ATOM 844 C CA . HIS A 1 105 ? 2.379 9.084 -10.163 1.00 90.44 105 HIS A CA 1
ATOM 845 C C . HIS A 1 105 ? 2.405 7.628 -9.725 1.00 90.44 105 HIS A C 1
ATOM 847 O O . HIS A 1 105 ? 2.759 6.757 -10.517 1.00 90.44 105 HIS A O 1
ATOM 853 N N . SER A 1 106 ? 2.028 7.381 -8.478 1.00 91.88 106 SER A N 1
ATOM 854 C CA . SER A 1 106 ? 1.758 6.030 -7.990 1.00 91.88 106 SER A CA 1
ATOM 855 C C . SER A 1 106 ? 0.389 6.000 -7.338 1.00 91.88 106 SER A C 1
ATOM 857 O O . SER A 1 106 ? -0.046 6.994 -6.753 1.00 91.88 106 SER A O 1
ATOM 859 N N . HIS A 1 107 ? -0.285 4.866 -7.445 1.00 95.12 107 HIS A N 1
ATOM 860 C CA . HIS A 1 107 ? -1.515 4.597 -6.726 1.00 95.12 107 HIS A CA 1
ATOM 861 C C . HIS A 1 107 ? -1.209 3.694 -5.546 1.00 95.12 107 HIS A C 1
ATOM 863 O O . HIS A 1 107 ? -0.299 2.866 -5.567 1.00 95.12 107 HIS A O 1
ATOM 869 N N . GLY A 1 108 ? -2.014 3.814 -4.506 1.00 95.94 108 GLY A N 1
ATOM 870 C CA . GLY A 1 108 ? -1.961 2.874 -3.416 1.00 95.94 108 GLY A CA 1
ATOM 871 C C . GLY A 1 108 ? -3.304 2.653 -2.762 1.00 95.94 108 GLY A C 1
ATOM 872 O O . GLY A 1 108 ? -4.260 3.413 -2.913 1.00 95.94 108 GLY A O 1
ATOM 873 N N . LEU A 1 109 ? -3.364 1.553 -2.029 1.00 96.81 109 LEU A N 1
ATOM 874 C CA . LEU A 1 109 ? -4.516 1.099 -1.286 1.00 96.81 109 LEU A CA 1
ATOM 875 C C . LEU A 1 109 ? -4.107 0.871 0.165 1.00 96.81 109 LEU A C 1
ATOM 877 O O . LEU A 1 109 ? -3.125 0.186 0.460 1.00 96.81 109 LEU A O 1
ATOM 881 N N . VAL A 1 110 ? -4.921 1.387 1.079 1.00 97.19 110 VAL A N 1
ATOM 882 C CA . VAL A 1 110 ? -4.966 0.927 2.465 1.00 97.19 110 VAL A CA 1
ATOM 883 C C . VAL A 1 110 ? -6.147 -0.025 2.580 1.00 97.19 110 VAL A C 1
ATOM 885 O O . VAL A 1 110 ? -7.300 0.396 2.514 1.00 97.19 110 VAL A O 1
ATOM 888 N N . ILE A 1 111 ? -5.855 -1.312 2.744 1.00 95.88 111 ILE A N 1
ATOM 889 C CA . ILE A 1 111 ? -6.839 -2.395 2.784 1.00 95.88 111 ILE A CA 1
ATOM 890 C C . ILE A 1 111 ? -6.902 -2.935 4.206 1.00 95.88 111 ILE A C 1
ATOM 892 O O . ILE A 1 111 ? -5.915 -3.451 4.728 1.00 95.88 111 ILE A O 1
ATOM 896 N N . PHE A 1 112 ? -8.067 -2.859 4.836 1.00 96.50 112 PHE A N 1
ATOM 897 C CA . PHE A 1 112 ? -8.311 -3.442 6.146 1.00 96.50 112 PHE A CA 1
ATOM 898 C C . PHE A 1 112 ? -9.253 -4.637 6.059 1.00 96.50 112 PHE A C 1
ATOM 900 O O . PHE A 1 112 ? -10.371 -4.541 5.551 1.00 96.50 112 PHE A O 1
ATOM 907 N N . CYS A 1 113 ? -8.797 -5.763 6.603 1.00 93.94 113 CYS A N 1
ATOM 908 C CA . CYS A 1 113 ? -9.586 -6.971 6.771 1.00 93.94 113 CYS A CA 1
ATOM 909 C C . CYS A 1 113 ? -10.210 -7.004 8.173 1.00 93.94 113 CYS A C 1
ATOM 911 O O . CYS A 1 113 ? -9.483 -7.242 9.146 1.00 93.94 113 CYS A O 1
ATOM 913 N N . PRO A 1 114 ? -11.541 -6.840 8.299 1.00 93.25 114 PRO A N 1
ATOM 914 C CA . PRO A 1 114 ? -12.206 -6.885 9.598 1.00 93.25 114 PRO A CA 1
ATOM 915 C C . PRO A 1 114 ? -12.185 -8.285 10.230 1.00 93.25 114 PRO A C 1
ATOM 917 O O . PRO A 1 114 ? -12.186 -8.395 11.451 1.00 93.25 114 PRO A O 1
ATOM 920 N N . ALA A 1 115 ? -12.112 -9.354 9.429 1.00 92.88 115 ALA A N 1
ATOM 921 C CA . ALA A 1 115 ? -12.150 -10.730 9.929 1.00 92.88 115 ALA A CA 1
ATOM 922 C C . ALA A 1 115 ? -10.857 -11.160 10.645 1.00 92.88 115 ALA A C 1
ATOM 924 O O . ALA A 1 115 ? -10.911 -11.888 11.632 1.00 92.88 115 ALA A O 1
ATOM 925 N N . CYS A 1 116 ? -9.689 -10.717 10.166 1.00 91.00 116 CYS A N 1
ATOM 926 C CA . CYS A 1 116 ? -8.391 -11.077 10.755 1.00 91.00 116 CYS A CA 1
ATOM 927 C C . CYS A 1 116 ? -7.646 -9.895 11.391 1.00 91.00 116 CYS A C 1
ATOM 929 O O . CYS A 1 116 ? -6.511 -10.054 11.847 1.00 91.00 116 CYS A O 1
ATOM 931 N N . ASN A 1 117 ? -8.287 -8.722 11.432 1.00 93.88 117 ASN A N 1
ATOM 932 C CA . ASN A 1 117 ? -7.764 -7.475 11.984 1.00 93.88 117 ASN A CA 1
ATOM 933 C C . ASN A 1 117 ? -6.388 -7.091 11.408 1.00 93.88 117 ASN A C 1
ATOM 935 O O . ASN A 1 117 ? -5.483 -6.654 12.121 1.00 93.88 117 ASN A O 1
ATOM 939 N N . ARG A 1 118 ? -6.213 -7.307 10.101 1.00 94.44 118 ARG A N 1
ATOM 940 C CA . ARG A 1 118 ? -4.978 -7.009 9.368 1.00 94.44 118 ARG A CA 1
ATOM 941 C C . ARG A 1 118 ? -5.190 -5.794 8.489 1.00 94.44 118 ARG A C 1
ATOM 943 O O . ARG A 1 118 ? -6.188 -5.723 7.775 1.00 94.44 118 ARG A O 1
ATOM 950 N N . VAL A 1 119 ? -4.224 -4.885 8.501 1.00 95.69 119 VAL A N 1
ATOM 951 C CA . VAL A 1 119 ? -4.125 -3.827 7.500 1.00 95.69 119 VAL A CA 1
ATOM 952 C C . VAL A 1 119 ? -2.988 -4.127 6.536 1.00 95.69 119 VAL A C 1
ATOM 954 O O . VAL A 1 119 ? -1.945 -4.650 6.933 1.00 95.69 119 VAL A O 1
ATOM 957 N N . THR A 1 120 ? -3.202 -3.811 5.269 1.00 95.81 120 THR A N 1
ATOM 958 C CA . THR A 1 120 ? -2.232 -3.931 4.190 1.00 95.81 120 THR A CA 1
ATOM 959 C C . THR A 1 120 ? -2.129 -2.587 3.484 1.00 95.81 120 THR A C 1
ATOM 961 O O . THR A 1 120 ? -3.145 -2.021 3.093 1.00 95.81 120 THR A O 1
ATOM 964 N N . LEU A 1 121 ? -0.909 -2.075 3.366 1.00 96.00 121 LEU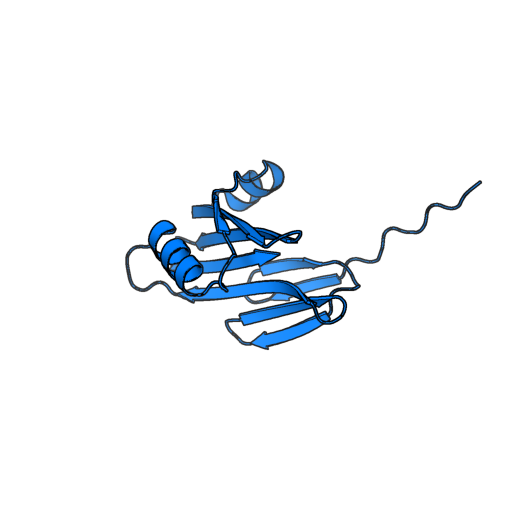 A N 1
ATOM 965 C CA . LEU A 1 121 ? -0.559 -0.995 2.457 1.00 96.00 121 LEU A CA 1
ATOM 966 C C . LEU A 1 121 ? -0.028 -1.649 1.185 1.00 96.00 121 LEU A C 1
ATOM 968 O O . LEU A 1 121 ? 0.867 -2.488 1.272 1.00 96.00 121 LEU A O 1
ATOM 972 N N . LEU A 1 122 ? -0.589 -1.291 0.041 1.00 95.44 122 LEU A N 1
ATOM 973 C CA . LEU A 1 122 ? -0.160 -1.765 -1.269 1.00 95.44 122 LEU A CA 1
ATOM 974 C C . LEU A 1 122 ? -0.003 -0.539 -2.173 1.00 95.44 122 LEU A C 1
ATOM 976 O O . LEU A 1 122 ? -0.944 0.239 -2.254 1.00 95.44 122 LEU A O 1
ATOM 980 N N . GLN A 1 123 ? 1.147 -0.353 -2.818 1.00 95.25 123 GLN A N 1
ATOM 981 C CA . GLN A 1 123 ? 1.448 0.813 -3.661 1.00 95.25 123 GLN A CA 1
ATOM 982 C C . GLN A 1 123 ? 2.200 0.399 -4.931 1.00 95.25 123 GLN A C 1
ATOM 984 O O . GLN A 1 123 ? 3.104 -0.432 -4.839 1.00 95.25 123 GLN A O 1
ATOM 989 N N . TRP A 1 124 ? 1.842 0.983 -6.079 1.00 93.25 124 TRP A N 1
ATOM 990 C CA . TRP A 1 124 ? 2.457 0.759 -7.392 1.00 93.25 124 TRP A CA 1
ATOM 991 C C . TRP A 1 124 ? 2.384 1.998 -8.289 1.00 93.25 124 TRP A C 1
ATOM 993 O O . TRP A 1 124 ? 1.465 2.827 -8.098 1.00 93.25 124 TRP A O 1
#

Secondary structure (DSSP, 8-state):
--PPPPPP-PEEEEETTEEEEE-TT-EEEEE-SSEEEEEETTEEEEEEEEEE-SS---HHHHHHHHHHHSPTT-EEEE-PPPHHHHTTTTTSEEEEEEEEETTEEEEEEEEEETTTTEEEEEE-

Radius of gyration: 16.0 Å; chains: 1; bounding box: 32×34×60 Å

Sequence (124 aa):
MIQGSPAPYRQDIGWNGLFLQLPPSWQPAVIYPAYLYFEQDGQPALEVKWQKIHGRFSAAKILAQLEKSLAPGVEQEHWDLPEDLKSPLASYTVTGFQLQQENRHSHGLVIFCPACNRVTLLQW